Protein AF-Q0RHJ2-F1 (afdb_monomer)

InterPro domains:
  IPR006765 Polyketide synthesis cyclase [PF04673] (1-95)
  IPR011008 Dimeric alpha-beta barrel [SSF54909] (1-97)
  IPR038474 Polyketide synthesis cyclase superfamily [G3DSA:3.30.70.1090] (1-98)

Solvent-accessible surface area (backbone atoms only — not comparable to full-atom values): 6244 Å² total; per-residue (Å²): 54,60,76,91,45,50,65,61,52,49,51,51,48,52,59,45,62,74,48,63,55,36,68,75,46,46,54,76,43,76,48,77,47,75,59,98,46,42,71,46,80,48,72,44,47,98,59,88,37,69,64,46,54,63,71,40,58,82,35,68,70,50,42,50,49,48,63,64,42,58,81,53,53,64,69,92,57,65,93,78,62,85,51,76,76,76,73,60,80,79,85,88,76,87,86,78,87,134

Organism: Frankia alni (strain DSM 45986 / CECT 9034 / ACN14a) (NCBI:txid326424)

Nearest PDB structures (foldseek):
  1tuw-assembly1_A-2  TM=9.623E-01  e=2.202E-07  Streptomyces glaucescens
  8is2-assembly1_B  TM=9.256E-01  e=6.286E-05  uncultured actinomycete
  8is2-assembly1_A  TM=8.515E-01  e=4.312E-05  uncultured actinomycete
  5b0b-assembly2_D  TM=5.975E-01  e=5.012E-01  Cannabis sativa

Radius of gyration: 14.06 Å; Cα contacts (8 Å, |Δi|>4): 76; chains: 1; bounding box: 40×28×32 Å

pLDDT: mean 93.37, std 4.35, range [78.44, 98.38]

Structure (mmCIF, N/CA/C/O backbone):
data_AF-Q0RHJ2-F1
#
_entry.id   AF-Q0RHJ2-F1
#
loop_
_atom_site.group_PDB
_atom_site.id
_atom_site.type_symbol
_atom_site.label_atom_id
_atom_site.label_alt_id
_atom_site.label_comp_id
_atom_site.label_asym_id
_atom_site.label_entity_id
_atom_site.label_seq_id
_atom_site.pdbx_PDB_ins_code
_atom_site.Cartn_x
_atom_site.Cartn_y
_atom_site.Cartn_z
_atom_site.occupancy
_atom_site.B_iso_or_equiv
_atom_site.auth_seq_id
_atom_site.auth_comp_id
_atom_site.auth_asym_id
_atom_site.auth_atom_id
_atom_site.pdbx_PDB_model_num
ATOM 1 N N . MET A 1 1 ? 5.295 -5.379 -10.789 1.00 91.44 1 MET A N 1
ATOM 2 C CA . MET A 1 1 ? 5.390 -6.617 -9.986 1.00 91.44 1 MET A CA 1
ATOM 3 C C . MET A 1 1 ? 5.244 -7.793 -10.938 1.00 91.44 1 MET A C 1
ATOM 5 O O . MET A 1 1 ? 4.418 -7.709 -11.839 1.00 91.44 1 MET A O 1
ATOM 9 N N . ASN A 1 2 ? 6.041 -8.852 -10.803 1.00 92.12 2 ASN A N 1
ATOM 10 C CA . ASN A 1 2 ? 5.815 -10.074 -11.579 1.00 92.12 2 ASN A CA 1
ATOM 11 C C . ASN A 1 2 ? 4.600 -10.821 -10.987 1.00 92.12 2 ASN A C 1
ATOM 13 O O . ASN A 1 2 ? 4.575 -11.004 -9.772 1.00 92.12 2 ASN A O 1
ATOM 17 N N . PRO A 1 3 ? 3.605 -11.264 -11.782 1.00 92.75 3 PRO A N 1
ATOM 18 C CA . PRO A 1 3 ? 2.461 -12.016 -11.258 1.00 92.75 3 PRO A CA 1
ATOM 19 C C . PRO A 1 3 ? 2.841 -13.260 -10.440 1.00 92.75 3 PRO A C 1
ATOM 21 O O . PRO A 1 3 ? 2.132 -13.614 -9.506 1.00 92.75 3 PRO A O 1
ATOM 24 N N . ALA A 1 4 ? 3.982 -13.893 -10.741 1.00 95.12 4 ALA A N 1
ATOM 25 C CA . ALA A 1 4 ? 4.482 -15.042 -9.982 1.00 95.12 4 ALA A CA 1
ATOM 26 C C . ALA A 1 4 ? 4.876 -14.710 -8.527 1.00 95.12 4 ALA A C 1
ATOM 28 O O . ALA A 1 4 ? 4.977 -15.619 -7.709 1.00 95.12 4 ALA A O 1
ATOM 29 N N . ASP A 1 5 ? 5.076 -13.430 -8.199 1.00 96.62 5 ASP A N 1
ATOM 30 C CA . ASP A 1 5 ? 5.452 -12.978 -6.855 1.00 96.62 5 ASP A CA 1
ATOM 31 C C . ASP A 1 5 ? 4.229 -12.655 -5.972 1.00 96.62 5 ASP A C 1
ATOM 33 O O . ASP A 1 5 ? 4.394 -12.280 -4.811 1.00 96.62 5 ASP A O 1
ATOM 37 N N . ALA A 1 6 ? 3.001 -12.781 -6.498 1.00 96.69 6 ALA A N 1
ATOM 38 C CA . ALA A 1 6 ? 1.779 -12.373 -5.802 1.00 96.69 6 ALA A CA 1
ATOM 39 C C . ALA A 1 6 ? 1.605 -13.066 -4.438 1.00 96.69 6 ALA A C 1
ATOM 41 O O . ALA A 1 6 ? 1.295 -12.393 -3.455 1.00 96.69 6 ALA A O 1
ATOM 42 N N . ASP A 1 7 ? 1.874 -14.372 -4.358 1.00 97.56 7 ASP A N 1
ATOM 43 C CA . ASP A 1 7 ? 1.758 -15.137 -3.109 1.00 97.56 7 ASP A CA 1
ATOM 44 C C . ASP A 1 7 ? 2.764 -14.658 -2.049 1.00 97.56 7 ASP A C 1
ATOM 46 O O . ASP A 1 7 ? 2.407 -14.487 -0.885 1.00 97.56 7 ASP A O 1
ATOM 50 N N . ALA A 1 8 ? 4.004 -14.356 -2.449 1.00 97.88 8 ALA A N 1
ATOM 51 C CA . ALA A 1 8 ? 5.039 -13.864 -1.537 1.00 97.88 8 ALA A CA 1
ATOM 52 C C . ALA A 1 8 ? 4.730 -12.448 -1.018 1.00 97.88 8 ALA A C 1
ATOM 54 O O . ALA A 1 8 ? 4.965 -12.128 0.153 1.00 97.88 8 ALA A O 1
ATOM 55 N N . VAL A 1 9 ? 4.173 -11.589 -1.878 1.00 97.88 9 VAL A N 1
ATOM 56 C CA . VAL A 1 9 ? 3.694 -10.257 -1.485 1.00 97.88 9 VAL A CA 1
ATOM 57 C C . VAL A 1 9 ? 2.513 -10.377 -0.518 1.00 97.88 9 VAL A C 1
ATOM 59 O O . VAL A 1 9 ? 2.485 -9.676 0.496 1.00 97.88 9 VAL A O 1
ATOM 62 N N . ALA A 1 10 ? 1.568 -11.282 -0.786 1.00 98.25 10 ALA A N 1
ATOM 63 C CA . ALA A 1 10 ? 0.430 -11.532 0.093 1.00 98.25 10 ALA A CA 1
ATOM 64 C C . ALA A 1 10 ? 0.871 -12.048 1.472 1.00 98.25 10 ALA A C 1
ATOM 66 O O . ALA A 1 10 ? 0.398 -11.540 2.485 1.00 98.25 10 ALA A O 1
ATOM 67 N N . GLU A 1 11 ? 1.815 -12.991 1.527 1.00 98.31 11 GLU A N 1
ATOM 68 C CA . GLU A 1 11 ? 2.379 -13.508 2.781 1.00 98.31 11 GLU A CA 1
ATOM 69 C C . GLU A 1 11 ? 3.086 -12.408 3.587 1.00 98.31 11 GLU A C 1
ATOM 71 O O . GLU A 1 11 ? 2.863 -12.277 4.791 1.00 98.31 11 GLU A O 1
ATOM 76 N N . THR A 1 12 ? 3.864 -11.553 2.915 1.00 98.19 12 THR A N 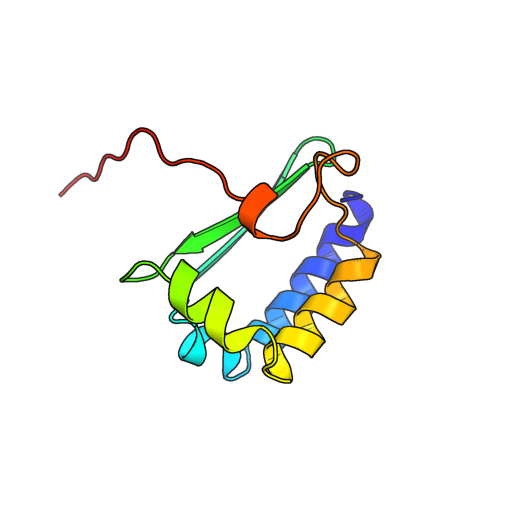1
ATOM 77 C CA . THR A 1 12 ? 4.538 -10.408 3.549 1.00 98.19 12 THR A CA 1
ATOM 78 C C . THR A 1 12 ? 3.539 -9.463 4.223 1.00 98.19 12 THR A C 1
ATOM 80 O O . THR A 1 12 ? 3.757 -9.016 5.353 1.00 98.19 12 THR A O 1
ATOM 83 N N . PHE A 1 13 ? 2.424 -9.155 3.553 1.00 98.12 13 PHE A N 1
ATOM 84 C CA . PHE A 1 13 ? 1.374 -8.342 4.160 1.00 98.12 13 PHE A CA 1
ATOM 85 C C . PHE A 1 13 ? 0.601 -9.091 5.241 1.00 98.12 13 PHE A C 1
ATOM 87 O O . PHE A 1 13 ? 0.290 -8.472 6.248 1.00 98.12 13 PHE A O 1
ATOM 94 N N . ALA A 1 14 ? 0.344 -10.392 5.096 1.00 98.38 14 ALA A N 1
ATOM 95 C CA . ALA A 1 14 ? -0.333 -11.184 6.122 1.00 98.38 14 ALA A CA 1
ATOM 96 C C . ALA A 1 14 ? 0.450 -11.202 7.447 1.00 98.38 14 ALA A C 1
ATOM 98 O O . ALA A 1 14 ? -0.142 -11.053 8.515 1.00 98.38 14 ALA A O 1
ATOM 99 N N . GLU A 1 15 ? 1.780 -11.319 7.388 1.00 98.25 15 GLU A N 1
ATOM 100 C CA . GLU A 1 15 ? 2.650 -11.203 8.564 1.00 98.25 15 GLU A CA 1
ATOM 101 C C . GLU A 1 15 ? 2.558 -9.805 9.198 1.00 98.25 15 GLU A C 1
ATOM 103 O O . GLU A 1 15 ? 2.383 -9.677 10.409 1.00 98.25 15 GLU A O 1
ATOM 108 N N . SER A 1 16 ? 2.631 -8.750 8.379 1.00 98.00 16 SER A N 1
ATOM 109 C CA . SER A 1 16 ? 2.503 -7.364 8.847 1.00 98.00 16 SER A CA 1
ATOM 110 C C . SER A 1 16 ? 1.130 -7.083 9.466 1.00 98.00 16 SER A C 1
ATOM 112 O O . SER A 1 16 ? 1.046 -6.432 10.510 1.00 98.00 16 SER A O 1
ATOM 114 N N . ASP A 1 17 ? 0.070 -7.604 8.846 1.00 97.81 17 ASP A N 1
ATOM 115 C CA . ASP A 1 17 ? -1.321 -7.397 9.235 1.00 97.81 17 ASP A CA 1
ATOM 116 C C . ASP A 1 17 ? -1.692 -8.169 10.516 1.00 97.81 17 ASP A C 1
ATOM 118 O O . ASP A 1 17 ? -2.609 -7.767 11.230 1.00 97.81 17 ASP A O 1
ATOM 122 N N . ALA A 1 18 ? -0.945 -9.226 10.857 1.00 98.06 18 ALA A N 1
ATOM 123 C CA . ALA A 1 18 ? -1.041 -9.918 12.143 1.00 98.06 18 ALA A CA 1
ATOM 124 C C . ALA A 1 18 ? -0.352 -9.165 13.303 1.00 98.06 18 ALA A C 1
ATOM 126 O O . ALA A 1 18 ? -0.550 -9.515 14.469 1.00 98.06 18 ALA A O 1
ATOM 127 N N . GLY A 1 19 ? 0.476 -8.162 12.995 1.00 97.06 19 GLY A N 1
ATOM 128 C CA . GLY A 1 19 ? 1.173 -7.32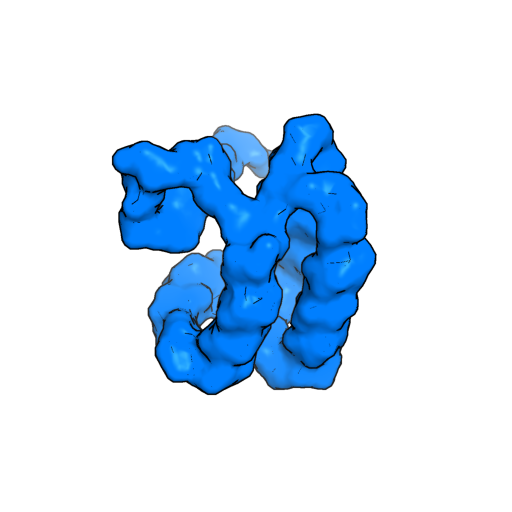7 13.970 1.00 97.06 19 GLY A CA 1
ATOM 129 C C . GLY A 1 19 ? 0.424 -6.039 14.333 1.00 97.06 19 GLY A C 1
ATOM 130 O O . GLY A 1 19 ? -0.751 -5.848 14.039 1.00 97.06 19 GLY A O 1
ATOM 131 N N . GLU A 1 20 ? 1.135 -5.109 14.974 1.00 97.56 20 GLU A N 1
ATOM 132 C CA . GLU A 1 20 ? 0.556 -3.842 15.454 1.00 97.56 20 GLU A CA 1
ATOM 133 C C . GLU A 1 20 ? 0.526 -2.735 14.388 1.00 97.56 20 GLU A C 1
ATOM 135 O O . GLU A 1 20 ? -0.194 -1.745 14.534 1.00 97.56 20 GLU A O 1
ATOM 140 N N . LEU A 1 21 ? 1.303 -2.882 13.307 1.00 97.06 21 LEU A N 1
ATOM 141 C CA . LEU A 1 21 ? 1.496 -1.826 12.310 1.00 97.06 21 LEU A CA 1
ATOM 142 C C . LEU A 1 21 ? 0.183 -1.305 11.692 1.00 97.06 21 LEU A C 1
ATOM 144 O O . LEU A 1 21 ? 0.045 -0.082 11.611 1.00 97.06 21 LEU A O 1
ATOM 148 N N . PRO A 1 22 ? -0.792 -2.147 11.289 1.00 96.44 22 PRO A N 1
ATOM 149 C CA . PRO A 1 22 ? -2.055 -1.653 10.741 1.00 96.44 22 PRO A CA 1
ATOM 150 C C . PRO A 1 22 ? -2.800 -0.750 11.724 1.00 96.44 22 PRO A C 1
ATOM 152 O O . PRO A 1 22 ? -3.316 0.291 11.322 1.00 96.44 22 PRO A O 1
ATOM 155 N N . GLY A 1 23 ? -2.798 -1.106 13.013 1.00 96.00 23 GLY A N 1
ATOM 156 C CA . GLY A 1 23 ? -3.432 -0.324 14.074 1.00 96.00 23 GLY A CA 1
ATOM 157 C C . GLY A 1 23 ? -2.729 1.009 14.329 1.00 96.00 23 GLY A C 1
ATOM 158 O O . GLY A 1 23 ? -3.399 2.024 14.493 1.00 96.00 23 GLY A O 1
ATOM 159 N N . ILE A 1 24 ? -1.392 1.028 14.289 1.00 95.50 24 ILE A N 1
ATOM 160 C CA . ILE A 1 24 ? -0.596 2.263 14.397 1.00 95.50 24 ILE A CA 1
ATOM 161 C C . ILE A 1 24 ? -0.905 3.209 13.228 1.00 95.50 24 ILE A C 1
ATOM 163 O O . ILE A 1 24 ? -1.033 4.415 13.424 1.00 95.50 24 ILE A O 1
ATOM 167 N N . VAL A 1 25 ? -1.027 2.671 12.010 1.00 95.00 25 VAL A N 1
ATOM 168 C CA . VAL A 1 25 ? -1.303 3.462 10.800 1.00 95.00 25 VAL A CA 1
ATOM 169 C C . VAL A 1 25 ? -2.775 3.882 10.702 1.00 95.00 25 VAL A C 1
ATOM 171 O O . VAL A 1 25 ? -3.064 4.942 10.148 1.00 95.00 25 VAL A O 1
ATOM 174 N N . GLY A 1 26 ? -3.698 3.083 11.244 1.00 96.31 26 GLY A N 1
ATOM 175 C CA . GLY A 1 26 ? -5.148 3.284 11.144 1.00 96.31 26 GLY A CA 1
ATOM 176 C C . GLY A 1 26 ? -5.811 2.546 9.974 1.00 96.31 26 GLY A C 1
ATOM 177 O O . GLY A 1 26 ? -6.895 2.936 9.544 1.00 96.31 26 GLY A O 1
ATOM 178 N N . VAL A 1 27 ? -5.172 1.499 9.445 1.00 96.62 27 VAL A N 1
ATOM 179 C CA . VAL A 1 27 ? -5.705 0.664 8.356 1.00 96.62 27 VAL A CA 1
ATOM 180 C C . VAL A 1 27 ? -6.858 -0.197 8.871 1.00 96.62 27 VAL A C 1
ATOM 182 O O . VAL A 1 27 ? -6.689 -0.940 9.835 1.00 96.62 27 VAL A O 1
ATOM 185 N N . THR A 1 28 ? -8.014 -0.146 8.206 1.00 96.81 28 THR A N 1
ATOM 186 C CA . THR A 1 28 ? -9.164 -1.021 8.506 1.00 96.81 28 THR A CA 1
ATOM 187 C C . THR A 1 28 ? -9.364 -2.115 7.470 1.00 96.81 28 THR A C 1
ATOM 189 O O . THR A 1 28 ? -9.931 -3.160 7.786 1.00 96.81 28 THR A O 1
ATOM 192 N N . ARG A 1 29 ? -8.900 -1.899 6.237 1.00 97.44 29 ARG A N 1
ATOM 193 C CA . ARG A 1 29 ? -8.939 -2.897 5.168 1.00 97.44 29 ARG A CA 1
ATOM 194 C C . ARG A 1 29 ? -7.780 -2.684 4.208 1.00 97.44 29 ARG A C 1
ATOM 196 O O . ARG A 1 29 ? -7.424 -1.552 3.891 1.00 97.44 29 ARG A O 1
ATOM 203 N N . ARG A 1 30 ? -7.220 -3.792 3.731 1.00 97.81 30 ARG A N 1
ATOM 204 C CA . ARG A 1 30 ? -6.212 -3.843 2.675 1.00 97.81 30 ARG A CA 1
ATOM 205 C C . ARG A 1 30 ? -6.725 -4.745 1.568 1.00 97.81 30 ARG A C 1
ATOM 207 O O . ARG A 1 30 ? -7.214 -5.836 1.844 1.00 97.81 30 ARG A O 1
ATOM 214 N N . GLU A 1 31 ? -6.577 -4.305 0.330 1.00 98.00 31 GLU A N 1
ATOM 215 C CA . GLU A 1 31 ? -6.837 -5.136 -0.837 1.00 98.00 31 GLU A CA 1
ATOM 216 C C . GLU A 1 31 ? -5.746 -4.909 -1.879 1.00 98.00 31 GLU A C 1
ATOM 218 O O . GLU A 1 31 ? -5.359 -3.772 -2.165 1.00 98.00 31 GLU A O 1
ATOM 223 N N . LEU A 1 32 ? -5.210 -6.009 -2.400 1.00 97.69 32 LEU A N 1
ATOM 224 C CA . LEU A 1 32 ? -4.121 -6.011 -3.365 1.00 97.69 32 LEU A CA 1
ATOM 225 C C . LEU A 1 32 ? -4.663 -6.524 -4.692 1.00 97.69 32 LEU A C 1
ATOM 227 O O . LEU A 1 32 ? -5.325 -7.559 -4.732 1.00 97.69 32 LEU A O 1
ATOM 231 N N . PHE A 1 33 ? -4.359 -5.817 -5.772 1.00 97.00 33 PHE A N 1
ATOM 232 C CA . PHE A 1 33 ? -4.740 -6.218 -7.119 1.00 97.00 33 PHE A CA 1
ATOM 233 C C . PHE A 1 33 ? -3.508 -6.288 -8.002 1.00 97.00 33 PHE A C 1
ATOM 235 O O . PHE A 1 33 ? -2.576 -5.495 -7.857 1.00 97.00 33 PHE A O 1
ATOM 242 N N . GLU A 1 34 ? -3.542 -7.190 -8.972 1.00 96.06 34 GLU A N 1
ATOM 243 C CA . GLU A 1 34 ? -2.584 -7.212 -10.064 1.00 96.06 34 GLU A CA 1
ATOM 244 C C . GLU A 1 34 ? -3.312 -7.121 -11.402 1.00 96.06 34 GLU A C 1
ATOM 246 O O . GLU A 1 34 ? -4.449 -7.575 -11.540 1.00 96.06 34 GLU A O 1
ATOM 251 N N . PHE A 1 35 ? -2.683 -6.464 -12.372 1.00 95.44 35 PHE A N 1
ATOM 252 C CA . PHE A 1 35 ? -3.202 -6.397 -13.732 1.00 95.44 35 PHE A CA 1
ATOM 253 C C . PHE A 1 35 ? -2.066 -6.132 -14.712 1.00 95.44 35 PHE A C 1
ATOM 255 O O . PHE A 1 35 ? -1.467 -5.058 -14.701 1.00 95.44 35 PHE A O 1
ATOM 262 N N . HIS A 1 36 ? -1.761 -7.104 -15.573 1.00 93.50 36 HIS A N 1
ATOM 263 C CA . HIS A 1 36 ? -0.712 -6.988 -16.597 1.00 93.50 36 HIS A CA 1
ATOM 264 C C . HIS A 1 36 ? 0.649 -6.522 -16.039 1.00 93.50 36 HIS A C 1
ATOM 266 O O . HIS A 1 36 ? 1.326 -5.681 -16.629 1.00 93.50 36 HIS A O 1
ATOM 272 N N . GLY A 1 37 ? 1.054 -7.062 -14.884 1.00 90.12 37 GLY A N 1
ATOM 273 C CA . GLY A 1 37 ? 2.319 -6.712 -14.225 1.00 90.12 37 GLY A CA 1
ATOM 274 C C . GLY A 1 37 ? 2.279 -5.419 -13.399 1.00 90.12 37 GLY A C 1
ATOM 275 O O . GLY A 1 37 ? 3.280 -5.047 -12.773 1.00 90.12 37 GLY A O 1
ATOM 276 N N . LEU A 1 38 ? 1.128 -4.743 -13.353 1.00 93.50 38 LEU A N 1
ATOM 277 C CA . LEU A 1 38 ? 0.856 -3.663 -12.411 1.00 93.50 38 LEU A CA 1
ATOM 278 C C . LEU A 1 38 ? 0.414 -4.241 -11.073 1.00 93.50 38 LEU A C 1
ATOM 280 O O . LEU A 1 38 ? -0.249 -5.270 -11.026 1.00 93.50 38 LEU A O 1
ATOM 284 N N . TYR A 1 39 ? 0.780 -3.548 -10.003 1.00 95.06 39 TYR A N 1
ATOM 285 C CA . TYR A 1 39 ? 0.365 -3.837 -8.638 1.00 95.06 39 TYR A CA 1
ATOM 286 C C . TYR A 1 39 ? -0.402 -2.626 -8.115 1.00 95.06 39 TYR A C 1
ATOM 288 O O . TYR A 1 39 ? 0.097 -1.501 -8.191 1.00 95.06 39 TYR A O 1
ATOM 296 N N . PHE A 1 40 ? -1.601 -2.860 -7.593 1.00 95.38 40 PHE A N 1
ATOM 297 C CA . PHE A 1 40 ? -2.423 -1.847 -6.947 1.00 95.38 40 PHE A CA 1
ATOM 298 C C . PHE A 1 40 ? -2.647 -2.235 -5.500 1.00 95.38 40 PHE A C 1
ATOM 300 O O . PHE A 1 40 ? -2.922 -3.389 -5.178 1.00 95.38 40 PHE A O 1
ATOM 307 N N . HIS A 1 41 ? -2.567 -1.235 -4.637 1.00 95.69 41 HIS A N 1
ATOM 308 C CA . HIS A 1 41 ? -2.701 -1.400 -3.206 1.00 95.69 41 HIS A CA 1
ATOM 309 C C . HIS A 1 41 ? -3.767 -0.440 -2.709 1.00 95.69 41 HIS A C 1
ATOM 311 O O . HIS A 1 41 ? -3.526 0.760 -2.583 1.00 95.69 41 HIS A O 1
ATOM 317 N N . LEU A 1 42 ? -4.955 -0.977 -2.460 1.00 95.56 42 LEU A N 1
ATOM 318 C CA . LEU A 1 42 ? -6.046 -0.240 -1.850 1.00 95.56 42 LEU A CA 1
ATOM 319 C C . LEU A 1 42 ? -5.966 -0.392 -0.332 1.00 95.56 42 LEU A C 1
ATOM 321 O O . LEU A 1 42 ? -5.818 -1.497 0.194 1.00 95.56 42 LEU A O 1
ATOM 325 N N . ILE A 1 43 ? -6.065 0.735 0.361 1.00 94.31 43 ILE A N 1
ATOM 326 C CA . ILE A 1 43 ? -6.170 0.797 1.812 1.00 94.31 43 ILE A CA 1
ATOM 327 C C . ILE A 1 43 ? -7.414 1.611 2.143 1.00 94.31 43 ILE A C 1
ATOM 329 O O . ILE A 1 43 ? -7.518 2.758 1.708 1.00 94.31 43 ILE A O 1
ATOM 333 N N . ASP A 1 44 ? -8.309 1.034 2.941 1.00 95.25 44 ASP A N 1
ATOM 334 C CA . ASP A 1 44 ? -9.381 1.786 3.581 1.00 95.25 44 ASP A CA 1
ATOM 335 C C . ASP A 1 44 ? -8.985 2.122 5.019 1.00 95.25 44 ASP A C 1
ATOM 337 O O . ASP A 1 44 ? -8.361 1.324 5.731 1.00 95.25 44 ASP A O 1
ATOM 341 N N . ALA A 1 45 ? -9.366 3.325 5.433 1.00 95.06 45 ALA A N 1
ATOM 342 C CA . ALA A 1 45 ? -9.191 3.836 6.779 1.00 95.06 45 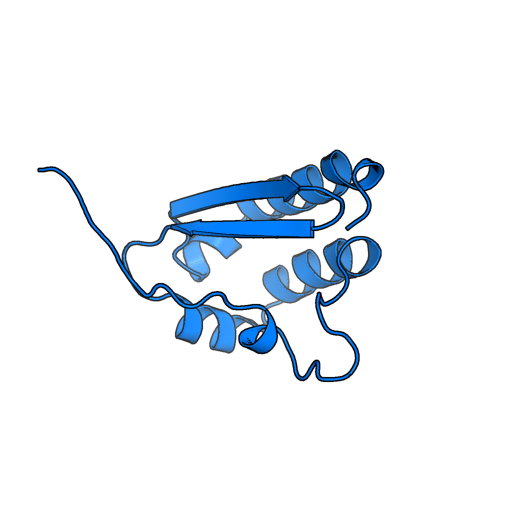ALA A CA 1
ATOM 343 C C . ALA A 1 45 ? -10.302 4.859 7.092 1.00 95.06 45 ALA A C 1
ATOM 345 O O . ALA A 1 45 ? -10.827 5.492 6.173 1.00 95.06 45 ALA A O 1
ATOM 346 N N . PRO A 1 46 ? -10.660 5.075 8.372 1.00 92.19 46 PRO A N 1
ATOM 347 C CA . PRO A 1 46 ? -11.676 6.060 8.758 1.00 92.19 46 PRO A CA 1
ATOM 348 C C . PRO A 1 46 ? -11.250 7.518 8.520 1.00 92.19 46 PRO A C 1
ATOM 350 O O . PRO A 1 46 ? -12.094 8.412 8.511 1.00 92.19 46 PRO A O 1
ATOM 353 N N . ALA A 1 47 ? -9.948 7.768 8.370 1.00 90.75 47 ALA A N 1
ATOM 354 C CA . ALA A 1 47 ? -9.351 9.080 8.148 1.00 90.75 47 ALA A CA 1
ATOM 355 C C . ALA A 1 47 ? -8.185 8.975 7.153 1.00 90.75 47 ALA A C 1
ATOM 357 O O . ALA A 1 47 ? -7.701 7.878 6.875 1.00 90.75 47 ALA A O 1
ATOM 358 N N . ASP A 1 48 ? -7.718 10.114 6.634 1.00 88.88 48 ASP A N 1
ATOM 359 C CA . ASP A 1 48 ? -6.514 10.155 5.799 1.00 88.88 48 ASP A CA 1
ATOM 360 C C . ASP A 1 48 ? -5.288 9.689 6.599 1.00 88.88 48 ASP A C 1
ATOM 362 O O . ASP A 1 48 ? -4.906 10.299 7.599 1.00 88.88 48 ASP A O 1
ATOM 366 N N . ILE A 1 49 ? -4.671 8.604 6.136 1.00 89.62 49 ILE A N 1
ATOM 367 C CA . ILE A 1 49 ? -3.498 7.988 6.760 1.00 89.62 49 ILE A CA 1
ATOM 368 C C . ILE A 1 49 ? -2.178 8.477 6.160 1.00 89.62 49 ILE A C 1
ATOM 370 O O . ILE A 1 49 ? -1.119 8.117 6.668 1.00 89.62 49 ILE A O 1
ATOM 374 N N . ALA A 1 50 ? -2.186 9.286 5.093 1.00 86.50 50 ALA A N 1
ATOM 375 C CA . ALA A 1 50 ? -0.955 9.756 4.458 1.00 86.50 50 ALA A CA 1
ATOM 376 C C . ALA A 1 50 ? 0.002 10.505 5.419 1.00 86.50 50 ALA A C 1
ATOM 378 O O . ALA A 1 50 ? 1.225 10.311 5.299 1.00 86.50 50 ALA A O 1
ATOM 379 N N . PRO A 1 51 ? -0.486 11.316 6.385 1.00 88.06 51 PRO A N 1
ATOM 380 C CA . PRO A 1 51 ? 0.358 11.887 7.435 1.00 88.06 51 PRO A CA 1
ATOM 381 C C . PRO A 1 51 ? 0.976 10.802 8.324 1.00 88.06 51 PRO A C 1
ATOM 383 O O . PRO A 1 51 ? 2.198 10.724 8.414 1.00 88.06 51 PRO A O 1
ATOM 386 N N . THR A 1 52 ? 0.161 9.893 8.866 1.00 90.25 52 THR A N 1
ATOM 387 C CA . THR A 1 52 ? 0.615 8.806 9.747 1.00 90.25 52 THR A CA 1
ATOM 388 C C . THR A 1 52 ? 1.641 7.910 9.060 1.00 90.25 52 THR A C 1
ATOM 390 O O . THR A 1 52 ? 2.685 7.610 9.629 1.00 90.25 52 THR A O 1
ATOM 393 N N . VAL A 1 53 ? 1.402 7.542 7.797 1.00 88.31 53 VAL A N 1
ATOM 394 C CA . VAL A 1 53 ? 2.350 6.783 6.966 1.00 88.31 53 VAL A CA 1
ATOM 395 C C . VAL A 1 53 ? 3.676 7.525 6.810 1.00 88.31 53 VAL A C 1
ATOM 397 O O . VAL A 1 53 ? 4.724 6.887 6.751 1.00 88.31 53 VAL A O 1
ATOM 400 N N . SER A 1 54 ? 3.660 8.859 6.732 1.00 86.88 54 SER A N 1
ATOM 401 C CA . SER A 1 54 ? 4.888 9.659 6.670 1.00 86.88 54 SER A CA 1
ATOM 402 C C . SER A 1 54 ? 5.650 9.628 8.001 1.00 86.88 54 SER A C 1
ATOM 404 O O . SER A 1 54 ? 6.877 9.519 7.974 1.00 86.88 54 SER A O 1
ATOM 406 N N . ASP A 1 55 ? 4.940 9.647 9.131 1.00 89.88 55 ASP A N 1
ATOM 407 C CA . ASP A 1 55 ? 5.520 9.626 10.481 1.00 89.88 55 ASP A CA 1
ATOM 408 C C . ASP A 1 55 ? 6.108 8.255 10.850 1.00 89.88 55 ASP A C 1
ATOM 410 O O . ASP A 1 55 ? 7.169 8.175 11.471 1.00 89.88 55 ASP A O 1
ATOM 414 N N . VAL A 1 56 ? 5.481 7.156 10.414 1.00 91.06 56 VAL A N 1
ATOM 415 C CA . VAL A 1 56 ? 5.944 5.792 10.733 1.00 91.06 56 VAL A CA 1
ATOM 416 C C . VAL A 1 56 ? 7.027 5.262 9.793 1.00 91.06 56 VAL A C 1
ATOM 418 O O . VAL A 1 56 ? 7.444 4.118 9.947 1.00 91.06 56 VAL A O 1
ATOM 421 N N . ARG A 1 57 ? 7.540 6.054 8.841 1.00 88.31 57 ARG A N 1
ATOM 422 C CA . ARG A 1 57 ? 8.556 5.580 7.873 1.00 88.31 57 ARG A CA 1
ATOM 423 C C . ARG A 1 57 ? 9.813 5.003 8.517 1.00 88.31 57 ARG A C 1
ATOM 425 O O . ARG A 1 57 ? 10.430 4.113 7.943 1.00 88.31 57 ARG A O 1
ATOM 432 N N . GLY A 1 58 ? 10.203 5.530 9.677 1.00 92.56 58 GLY A N 1
ATOM 433 C CA . GLY A 1 58 ? 11.343 5.037 10.453 1.00 92.56 58 GLY A CA 1
ATOM 434 C C . GLY A 1 58 ? 10.984 3.952 11.472 1.00 92.56 58 GLY A C 1
ATOM 435 O O . GLY A 1 58 ? 11.871 3.460 12.165 1.00 92.56 58 GLY A O 1
ATOM 436 N N . HIS A 1 59 ? 9.704 3.597 11.607 1.00 96.56 59 HIS A N 1
ATOM 437 C CA . HIS A 1 59 ? 9.260 2.599 12.569 1.00 96.56 59 HIS A CA 1
ATOM 438 C C . HIS A 1 59 ? 9.769 1.206 12.158 1.00 96.56 59 HIS A C 1
ATOM 440 O O . HIS A 1 59 ? 9.607 0.838 10.992 1.00 96.56 59 HIS A O 1
ATOM 446 N N . PRO A 1 60 ? 10.315 0.387 13.080 1.00 97.69 60 PRO A N 1
ATOM 447 C CA . PRO A 1 60 ? 10.893 -0.915 12.738 1.00 97.69 60 PRO A CA 1
ATOM 448 C C . PRO A 1 60 ? 9.943 -1.833 11.962 1.00 97.69 60 PRO A C 1
ATOM 450 O O . PRO A 1 60 ? 10.349 -2.427 10.971 1.00 97.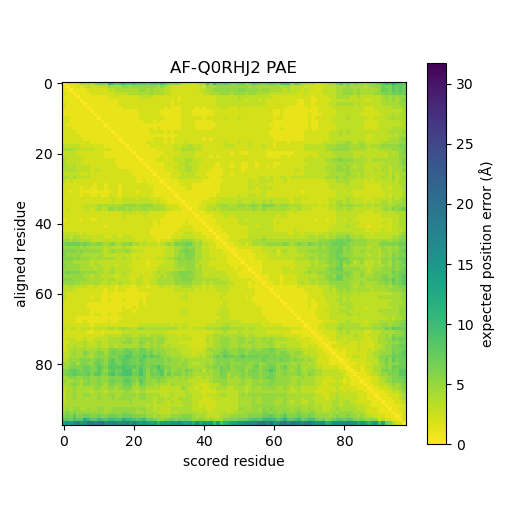69 60 PRO A O 1
ATOM 453 N N . LEU A 1 61 ? 8.662 -1.884 12.351 1.00 97.25 61 LEU A N 1
ATOM 454 C CA . LEU A 1 61 ? 7.654 -2.686 11.641 1.00 97.25 61 LEU A CA 1
ATOM 455 C C . LEU A 1 61 ? 7.404 -2.199 10.205 1.00 97.25 61 LEU A C 1
ATOM 457 O O . LEU A 1 61 ? 7.139 -3.006 9.320 1.00 97.25 61 LEU A O 1
ATOM 461 N N . PHE A 1 62 ? 7.484 -0.886 9.966 1.00 95.06 62 PHE A N 1
ATOM 462 C CA . PHE A 1 62 ? 7.303 -0.317 8.629 1.00 95.06 62 PHE A CA 1
ATOM 463 C C . PHE A 1 62 ? 8.528 -0.583 7.747 1.00 95.06 62 PHE A C 1
ATOM 465 O O . PHE A 1 62 ? 8.398 -0.916 6.571 1.00 95.06 62 PHE A O 1
ATOM 472 N N . VAL A 1 63 ? 9.727 -0.467 8.324 1.00 95.69 63 VAL A N 1
ATOM 473 C CA . VAL A 1 63 ? 10.980 -0.803 7.641 1.00 95.69 63 VAL A CA 1
ATOM 474 C C . VAL A 1 63 ? 11.012 -2.284 7.268 1.00 95.69 63 VAL A C 1
ATOM 476 O O . VAL A 1 63 ? 11.386 -2.602 6.142 1.00 95.69 63 VAL A O 1
ATOM 479 N N . ASP A 1 64 ? 10.592 -3.178 8.166 1.00 97.06 64 ASP A N 1
ATOM 480 C CA . ASP A 1 64 ? 10.564 -4.624 7.919 1.00 97.06 64 ASP A CA 1
ATOM 481 C C . ASP A 1 64 ? 9.682 -4.990 6.716 1.00 97.06 64 ASP A C 1
ATOM 483 O O . ASP A 1 64 ? 10.170 -5.589 5.753 1.00 97.06 64 ASP A O 1
ATOM 487 N N . VAL A 1 65 ? 8.415 -4.553 6.717 1.00 96.56 65 VAL A N 1
ATOM 488 C CA . VAL A 1 65 ? 7.491 -4.848 5.611 1.00 96.56 65 VAL A CA 1
ATOM 489 C C . VAL A 1 65 ? 7.993 -4.258 4.289 1.00 96.56 65 VAL A C 1
ATOM 491 O O . VAL A 1 65 ? 8.007 -4.958 3.278 1.00 96.56 65 VAL A O 1
ATOM 494 N N . ASN A 1 66 ? 8.500 -3.019 4.280 1.00 93.38 66 ASN A N 1
ATOM 495 C CA . ASN A 1 66 ? 9.048 -2.418 3.061 1.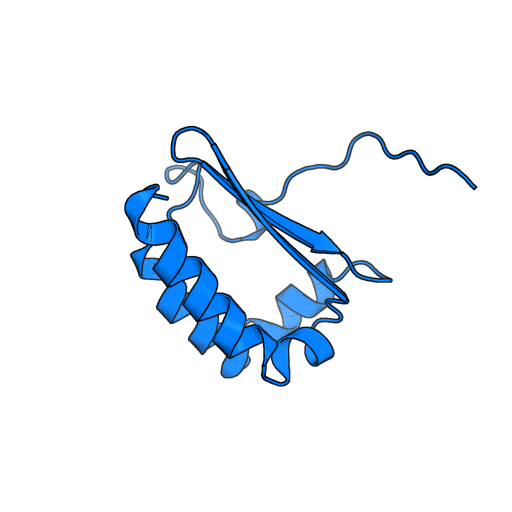00 93.38 66 ASN A CA 1
ATOM 496 C C . ASN A 1 66 ? 10.279 -3.173 2.547 1.00 93.38 66 ASN A C 1
ATOM 498 O O . ASN A 1 66 ? 10.353 -3.466 1.358 1.00 93.38 66 ASN A O 1
ATOM 502 N N . THR A 1 67 ? 11.208 -3.541 3.431 1.00 95.00 67 THR A N 1
ATOM 503 C CA . THR A 1 67 ? 12.433 -4.268 3.057 1.00 95.00 67 THR A CA 1
ATOM 504 C C . THR A 1 67 ? 12.104 -5.624 2.425 1.00 95.00 67 THR A C 1
ATOM 506 O O . THR A 1 67 ? 12.757 -6.053 1.471 1.00 95.00 67 THR A O 1
ATOM 509 N N . LYS A 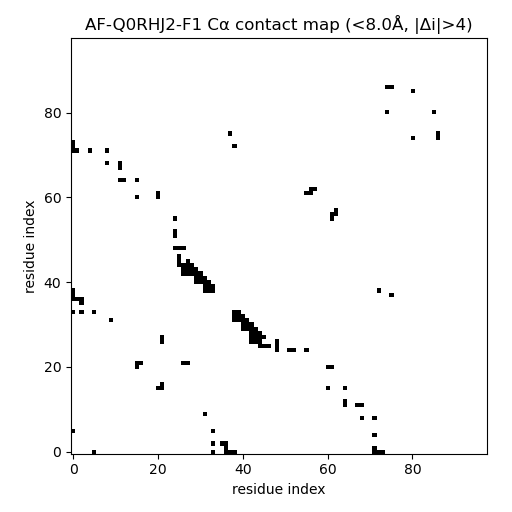1 68 ? 11.077 -6.320 2.929 1.00 96.44 68 LYS A N 1
ATOM 510 C CA . LYS A 1 68 ? 10.594 -7.578 2.339 1.00 96.44 68 LYS A CA 1
ATOM 511 C C . LYS A 1 68 ? 9.992 -7.350 0.947 1.00 96.44 68 LYS A C 1
ATOM 513 O O . LYS A 1 68 ? 10.300 -8.104 0.023 1.00 96.44 68 LYS A O 1
ATOM 518 N N . LEU A 1 69 ? 9.203 -6.286 0.781 1.00 95.50 69 LEU A N 1
ATOM 519 C CA . LEU A 1 69 ? 8.520 -5.945 -0.473 1.00 95.50 69 LEU A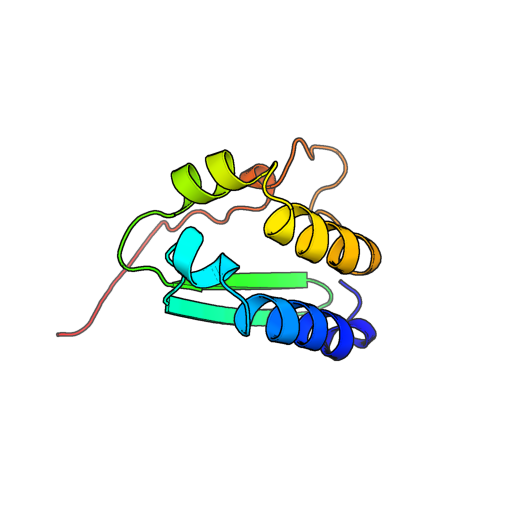 CA 1
ATOM 520 C C . LEU A 1 69 ? 9.442 -5.413 -1.580 1.00 95.50 69 LEU A C 1
ATOM 522 O O . LEU A 1 69 ? 9.135 -5.601 -2.758 1.00 95.50 69 LEU A O 1
ATOM 526 N N . GLU A 1 70 ? 10.572 -4.786 -1.239 1.00 92.25 70 GLU A N 1
ATOM 527 C CA . GLU A 1 70 ? 11.531 -4.203 -2.199 1.00 92.25 70 GLU A CA 1
ATOM 528 C C . GLU A 1 70 ? 12.032 -5.200 -3.257 1.00 92.25 70 GLU A C 1
ATOM 530 O O . GLU A 1 70 ? 12.422 -4.805 -4.355 1.00 92.25 70 GLU A O 1
ATOM 535 N N . LYS A 1 71 ? 11.989 -6.502 -2.958 1.00 93.12 71 LYS A N 1
ATOM 536 C CA . LYS A 1 71 ? 12.392 -7.573 -3.882 1.00 93.12 71 LYS A CA 1
ATOM 537 C C . LYS A 1 71 ? 11.373 -7.834 -4.994 1.00 93.12 71 LYS A C 1
ATOM 539 O O . LYS A 1 71 ? 11.743 -8.386 -6.025 1.00 93.12 71 LYS A O 1
ATOM 544 N N . PHE A 1 72 ? 10.115 -7.456 -4.780 1.00 94.81 72 PHE A N 1
ATOM 545 C CA . PHE A 1 72 ? 8.977 -7.829 -5.628 1.00 94.81 72 PHE A CA 1
ATOM 546 C C . PHE A 1 72 ? 8.315 -6.616 -6.298 1.00 94.81 72 PHE A C 1
ATOM 548 O O . PHE A 1 72 ? 7.719 -6.719 -7.377 1.00 94.81 72 PHE A O 1
ATOM 555 N N . ILE A 1 73 ? 8.414 -5.445 -5.662 1.00 92.69 73 ILE A N 1
ATOM 556 C CA . ILE A 1 73 ? 7.731 -4.225 -6.088 1.00 92.69 73 ILE A CA 1
ATOM 557 C C . ILE A 1 73 ? 8.744 -3.216 -6.616 1.00 92.69 73 ILE A C 1
ATOM 559 O O . ILE A 1 73 ? 9.675 -2.802 -5.934 1.00 92.69 73 ILE A O 1
ATOM 563 N N . THR A 1 74 ? 8.512 -2.770 -7.846 1.00 91.69 74 THR A N 1
ATOM 564 C CA . THR A 1 74 ? 9.269 -1.697 -8.493 1.00 91.69 74 THR A CA 1
ATOM 565 C C . THR A 1 74 ? 8.347 -0.510 -8.734 1.00 91.69 74 THR A C 1
ATOM 567 O O . THR A 1 74 ? 7.152 -0.693 -8.981 1.00 91.69 74 THR A O 1
ATOM 570 N N . ALA A 1 75 ? 8.894 0.706 -8.679 1.00 92.12 75 ALA A N 1
ATOM 571 C CA . ALA A 1 75 ? 8.149 1.915 -9.016 1.00 92.12 75 ALA A CA 1
ATOM 572 C C . ALA A 1 75 ? 7.571 1.821 -10.438 1.00 92.12 75 ALA A C 1
ATOM 574 O O . ALA A 1 75 ? 8.254 1.365 -11.353 1.00 92.12 75 ALA A O 1
ATOM 575 N N . TYR A 1 76 ? 6.332 2.282 -10.627 1.00 90.06 76 TYR A N 1
ATOM 576 C CA . TYR A 1 76 ? 5.686 2.302 -11.944 1.00 90.06 76 TYR A CA 1
ATOM 577 C C . TYR A 1 76 ? 6.438 3.192 -12.946 1.00 90.06 76 TYR A C 1
ATOM 579 O O . TYR A 1 76 ? 6.616 2.809 -14.098 1.00 90.06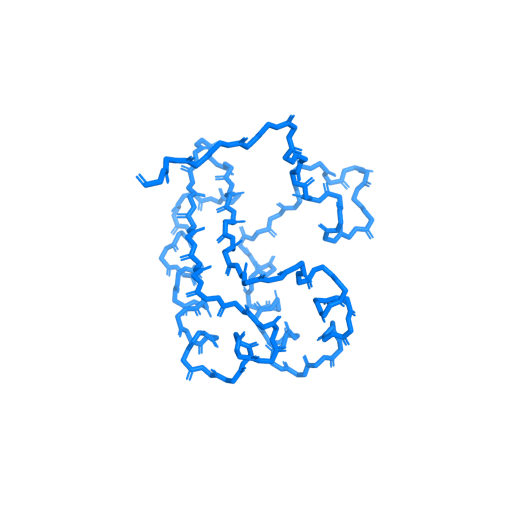 76 TYR A O 1
ATOM 587 N N . GLU A 1 77 ? 6.944 4.343 -12.487 1.00 91.50 77 GLU A N 1
ATOM 588 C CA . GLU A 1 77 ? 7.788 5.239 -13.281 1.00 91.50 77 GLU A CA 1
ATOM 589 C C . GLU A 1 77 ? 9.147 5.473 -12.592 1.00 91.50 77 GLU A C 1
ATOM 591 O O . GLU A 1 77 ? 9.344 6.478 -11.904 1.00 91.50 77 GLU A O 1
ATOM 596 N N . PRO A 1 78 ? 10.117 4.548 -12.758 1.00 90.69 78 PRO A N 1
ATOM 597 C CA . PRO A 1 78 ? 11.394 4.605 -12.045 1.00 90.69 78 PRO A CA 1
ATOM 598 C C . PRO A 1 78 ? 12.215 5.861 -12.346 1.00 90.69 78 PRO A C 1
ATOM 600 O O . PRO A 1 78 ? 12.935 6.349 -11.481 1.00 90.69 78 PRO A O 1
ATOM 603 N N . ALA A 1 79 ? 12.104 6.398 -13.565 1.00 93.19 79 ALA A N 1
ATOM 604 C CA . ALA A 1 79 ? 12.907 7.531 -14.021 1.00 93.19 79 ALA A CA 1
ATOM 605 C C . ALA A 1 79 ? 12.633 8.830 -13.244 1.00 93.19 79 ALA A C 1
ATOM 607 O O . ALA A 1 79 ? 13.514 9.683 -13.157 1.00 93.19 79 ALA A O 1
ATOM 608 N N . THR A 1 80 ? 11.430 8.989 -12.683 1.00 92.00 80 THR A N 1
ATOM 609 C CA . THR A 1 80 ? 11.031 10.196 -11.937 1.00 92.00 80 THR A CA 1
ATOM 610 C C . THR A 1 80 ? 10.720 9.917 -10.466 1.00 92.00 80 THR A C 1
ATOM 612 O O . THR A 1 80 ? 10.254 10.807 -9.755 1.00 92.00 80 THR A O 1
ATOM 615 N N . TRP A 1 81 ? 11.012 8.703 -9.992 1.00 89.25 81 TRP A N 1
ATOM 616 C CA . TRP A 1 81 ? 10.689 8.255 -8.644 1.00 89.25 81 TRP A CA 1
ATOM 617 C C . TRP A 1 81 ? 11.453 9.025 -7.561 1.00 89.25 81 TRP A C 1
ATOM 619 O O . TRP A 1 81 ? 12.682 8.987 -7.498 1.00 89.25 81 TRP A O 1
ATOM 629 N N . ARG A 1 82 ? 10.720 9.672 -6.650 1.00 85.19 82 ARG A N 1
ATOM 630 C CA . ARG A 1 82 ? 11.265 10.366 -5.466 1.00 85.19 82 ARG A CA 1
ATOM 631 C C . ARG A 1 82 ? 10.783 9.753 -4.151 1.00 85.19 82 ARG A C 1
ATOM 633 O O . ARG A 1 82 ? 11.190 10.196 -3.078 1.00 85.19 82 ARG A O 1
ATOM 640 N N . GLY A 1 83 ? 9.912 8.746 -4.217 1.00 79.25 83 GLY A N 1
ATOM 641 C CA . GLY A 1 83 ? 9.416 7.992 -3.069 1.00 79.25 83 GLY A CA 1
ATOM 642 C C . GLY A 1 83 ? 7.923 7.660 -3.160 1.00 79.25 83 GLY A C 1
ATOM 643 O O . GLY A 1 83 ? 7.268 8.030 -4.130 1.00 79.25 83 GLY A O 1
ATOM 644 N N . PRO A 1 84 ? 7.346 7.030 -2.116 1.00 78.44 84 PRO A N 1
ATOM 645 C CA . PRO A 1 84 ? 5.988 6.471 -2.142 1.00 78.44 84 PRO A CA 1
ATOM 646 C C . PRO A 1 84 ? 4.871 7.430 -2.574 1.00 78.44 84 PRO A C 1
ATOM 648 O O . PRO A 1 84 ? 3.863 6.990 -3.116 1.00 78.44 84 PRO A O 1
ATOM 651 N N . ARG A 1 85 ? 5.045 8.744 -2.370 1.00 80.56 85 ARG A N 1
ATOM 652 C CA . ARG A 1 85 ? 4.073 9.759 -2.812 1.00 80.56 85 ARG A CA 1
ATOM 653 C C . ARG A 1 85 ? 3.881 9.776 -4.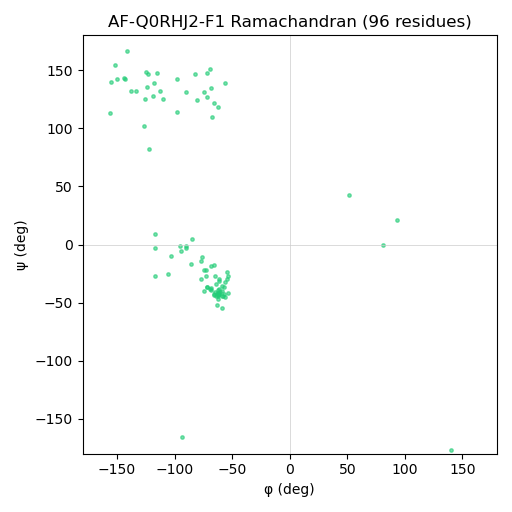331 1.00 80.56 85 ARG A C 1
ATOM 655 O O . ARG A 1 85 ? 2.780 10.078 -4.773 1.00 80.56 85 ARG A O 1
ATOM 662 N N . ASP A 1 86 ? 4.904 9.417 -5.106 1.00 85.44 86 ASP A N 1
ATOM 663 C CA . ASP A 1 86 ? 4.830 9.366 -6.571 1.00 85.44 86 ASP A CA 1
ATOM 664 C C . ASP A 1 86 ? 4.057 8.132 -7.084 1.00 85.44 86 ASP A C 1
ATOM 666 O O . ASP A 1 86 ? 3.710 8.079 -8.259 1.00 85.44 86 ASP A O 1
ATOM 670 N N . ALA A 1 87 ? 3.738 7.160 -6.215 1.00 87.06 87 ALA A N 1
ATOM 671 C CA . ALA A 1 87 ? 2.877 6.012 -6.535 1.00 87.06 87 ALA A CA 1
ATOM 672 C C . ALA A 1 87 ? 1.401 6.222 -6.148 1.00 87.06 87 ALA A C 1
ATOM 674 O O . ALA A 1 87 ? 0.583 5.326 -6.352 1.00 87.06 87 ALA A O 1
ATOM 675 N N . MET A 1 88 ? 1.038 7.364 -5.554 1.00 88.25 88 MET A N 1
ATOM 676 C CA . MET A 1 88 ? -0.324 7.583 -5.067 1.00 88.25 88 MET A CA 1
ATOM 677 C C . MET A 1 88 ? -1.271 7.992 -6.192 1.00 88.25 88 MET A C 1
ATOM 679 O O . MET A 1 88 ? -1.069 8.997 -6.874 1.00 88.25 88 MET A O 1
ATOM 683 N N . ALA A 1 89 ? -2.350 7.227 -6.350 1.00 90.25 89 ALA A N 1
ATOM 684 C CA . ALA A 1 89 ? -3.443 7.589 -7.237 1.00 90.25 89 ALA A CA 1
ATOM 685 C C . ALA A 1 89 ? -4.218 8.799 -6.690 1.00 90.25 89 ALA A C 1
ATOM 687 O O . ALA A 1 89 ? -4.334 9.007 -5.482 1.00 90.25 89 ALA A O 1
ATOM 688 N N . ARG A 1 90 ? -4.807 9.587 -7.595 1.00 89.44 90 ARG A N 1
ATOM 689 C CA . ARG A 1 90 ? -5.689 10.703 -7.243 1.00 89.44 90 ARG A CA 1
ATOM 690 C C . ARG A 1 90 ? -7.146 10.263 -7.343 1.00 89.44 90 ARG A C 1
ATOM 692 O O . ARG A 1 90 ? -7.642 10.049 -8.448 1.00 89.44 90 ARG A O 1
ATOM 699 N N . SER A 1 91 ? -7.847 10.213 -6.211 1.00 89.88 91 SER A N 1
ATOM 700 C CA . SER A 1 91 ? -9.309 10.109 -6.217 1.00 89.88 91 SER A CA 1
ATOM 701 C C . SER A 1 91 ? -9.898 11.408 -6.770 1.00 89.88 91 SER A C 1
ATOM 703 O O . SER A 1 91 ? -9.776 12.471 -6.164 1.00 89.88 91 SER A O 1
ATOM 705 N N . PHE A 1 92 ? -10.462 11.348 -7.975 1.00 95.00 92 PHE A N 1
ATOM 706 C CA . PHE A 1 92 ? -11.066 12.507 -8.642 1.00 95.00 92 PHE A CA 1
ATOM 707 C C . PHE A 1 92 ? -12.597 12.501 -8.575 1.00 95.00 92 PHE A C 1
ATOM 709 O O . PHE A 1 92 ? -13.224 13.489 -8.949 1.00 95.00 92 PHE A O 1
ATOM 716 N N . TYR A 1 93 ? -13.182 11.392 -8.123 1.00 95.50 93 TYR A N 1
ATOM 717 C CA . TYR A 1 93 ? -14.613 11.191 -7.958 1.00 95.50 93 TYR A CA 1
ATOM 718 C C . TYR A 1 93 ? -14.852 10.114 -6.893 1.00 95.50 93 TYR A C 1
ATOM 720 O O . TYR A 1 93 ? -14.148 9.106 -6.865 1.00 95.50 93 TYR A O 1
ATOM 728 N N . HIS A 1 94 ? -15.854 10.318 -6.042 1.00 91.75 94 HIS A N 1
ATOM 729 C CA . HIS A 1 94 ? -16.295 9.352 -5.041 1.00 91.75 94 HIS A CA 1
ATOM 730 C C . HIS A 1 94 ? -17.819 9.418 -4.904 1.00 91.75 94 HIS A C 1
ATOM 732 O O . HIS A 1 94 ? -18.405 10.501 -4.947 1.00 91.75 94 HIS A O 1
ATOM 738 N N . TRP A 1 95 ? -18.446 8.258 -4.719 1.00 95.44 95 TRP A N 1
ATOM 739 C CA . TRP A 1 95 ? -19.872 8.120 -4.455 1.00 95.44 95 TRP A CA 1
ATOM 740 C C . TRP A 1 95 ? -20.106 6.963 -3.479 1.00 95.44 95 TRP A C 1
ATOM 742 O O . TRP A 1 95 ? -19.431 5.939 -3.566 1.00 95.44 95 TRP A O 1
ATOM 752 N N . SER A 1 96 ? -21.083 7.125 -2.587 1.00 92.94 96 SER A N 1
ATOM 753 C CA . SER A 1 96 ? -21.546 6.098 -1.654 1.00 92.94 96 SER A CA 1
ATOM 754 C C . SER A 1 96 ? -23.070 6.072 -1.675 1.00 92.94 96 SER A C 1
ATOM 756 O O . SER A 1 96 ? -23.704 7.125 -1.562 1.00 92.94 96 SER A O 1
ATOM 758 N N . ALA A 1 97 ? -23.658 4.882 -1.800 1.00 91.19 97 ALA A N 1
ATOM 759 C CA . ALA A 1 97 ? -25.066 4.694 -1.466 1.00 91.19 97 ALA A CA 1
ATOM 760 C C . ALA A 1 97 ? -25.235 4.751 0.059 1.00 91.19 97 ALA A C 1
ATOM 762 O O . ALA A 1 97 ? -24.317 4.372 0.791 1.00 91.19 97 ALA A O 1
ATOM 763 N N . GLY A 1 98 ? -26.381 5.263 0.508 1.00 83.25 98 GLY A N 1
ATOM 764 C CA . GLY A 1 98 ? -26.832 5.156 1.898 1.00 83.25 98 GLY A CA 1
ATOM 765 C C . GLY A 1 98 ? -27.500 3.819 2.168 1.00 83.25 98 GLY A C 1
ATOM 766 O O . GLY A 1 98 ? -28.135 3.291 1.225 1.00 83.25 98 GLY A O 1
#

Sequence (98 aa):
MNPADADAVAETFAESDAGELPGIVGVTRRELFEFHGLYFHLIDAPADIAPTVSDVRGHPLFVDVNTKLEKFITAYEPATWRGPRDAMARSFYHWSAG

Mean predicted aligned error: 3.17 Å

Foldseek 3Di:
DPPVCVVVLVVLVVVLVVDCVCVQQQFPDWDWDDDPLDIDIDTDGPDDSPVSCVVCCVPPSNCSSVVSCVVPDDDPDNVPDPDDVSVDDDDPDDDDDD

Secondary structure (DSSP, 8-state):
--GGGHHHHHHHHHHHHTSSHHHHHT-SEEEEEEETTEEEEEEE-SS--HHHHHHGGGSHHHHHHHHHHTTT---SSGGG--SGGGG-----------